Protein 1RSS (pdb70)

Solvent-accessible surface area: 9022 Å² total; per-residue (Å²): 129,143,74,11,163,86,71,48,24,79,28,0,23,12,2,12,57,85,24,37,196,122,63,98,133,83,87,3,26,143,30,0,31,44,0,3,124,27,0,85,163,123,53,62,96,117,8,38,148,9,0,86,80,0,2,76,33,0,43,0,107,32,8,52,65,93,117,162,68,88,52,39,119,115,135,41,85,69,129,8,56,113,156,36,22,59,35,3,0,5,91,13,1,32,94,17,4,90,151,57,124,45,231,137,28,6,24,49,13,0,39,3,1,26,26,0,23,126,38,104,26,46,1,5,105,94,32,74,45,22,44,135,133,12,154,114,184,160,172,262

CATH classification: 1.10.455.10

InterPro domains:
  IPR000235 Small ribosomal subunit protein uS7 [PIRSF002122] (11-156)
  IPR000235 Small ribosomal subunit protein uS7 [PTHR11205] (7-150)
  IPR005717 Small ribosomal subunit protein uS7, bacteria/organella [MF_00480_B] (1-156)
  IPR005717 Small ribosomal subunit protein uS7, bacteria/organella [TIGR01029] (3-156)
  IPR020606 Small ribosomal subunit protein uS7, conserved site [PS00052] (20-46)
  IPR023798 Small ribosomal subunit protein uS7 domain [PF00177] (3-149)
  IPR036823 Small ribosomal subunit protein uS7 domain superfamily [G3DSA:1.10.455.10] (2-156)
  IPR036823 Small ribosomal subunit protein uS7 domain superfamily [SSF47973] (4-149)

B-factor: mean 35.92, std 16.24, range [14.41, 100.06]

Secondary structure (DSSP, 8-state):
-PPPTTT--HHHHHHHHHH--TT-HHHHHHHHHHHHHHHHHHH-S-HHHHHHHHHHHH--SEEEEEEEETTEEEEEEEEPPHHHHHHHHHHHHHHHHTTSS-SSHHHHHHHHHHHHHTT-SHHHHHHHHHHHHH---S--

Foldseek 3Di:
DAQDDPPRHPLLVVLLVLQDDPPPSVVSVVLQVLLQVVLCVVPVDRSVVLQVLLLVLLFAQWFQDWDADPNRIHTHTGGDDPVRSSVLSSNLLQVQLVPDPDDRSSNSSSVSSNQSSVQHGRSSVVSVVRNVVSVDDPDD

Radius of gyration: 16.44 Å; Cα contacts (8 Å, |Δi|>4): 192; chains: 1; bounding box: 31×40×48 Å

Structure (mmCIF, N/CA/C/O backbone):
data_1RSS
#
_entry.id   1RSS
#
_cell.length_a   55.530
_cell.length_b   55.530
_cell.length_c   103.610
_cell.angle_alpha   90.00
_cell.angle_beta   90.00
_cell.angle_gamma   90.00
#
_symmetry.space_group_name_H-M   'P 43 21 2'
#
loop_
_entity.id
_entity.type
_entity.pdbx_description
1 polymer 'RIBOSOMAL PROTEIN S7'
2 water water
#
loop_
_atom_site.group_PDB
_atom_site.id
_atom_site.type_symbol
_atom_site.label_atom_id
_atom_site.label_alt_id
_atom_site.label_comp_id
_atom_site.label_asym_id
_atom_site.label_entity_id
_atom_site.label_seq_id
_atom_site.pdbx_PDB_ins_code
_atom_site.Cartn_x
_atom_site.Cartn_y
_atom_site.Cartn_z
_atom_site.occupancy
_atom_site.B_iso_or_equiv
_atom_site.auth_seq_id
_atom_site.auth_comp_id
_atom_site.auth_asym_id
_atom_site.auth_atom_id
_atom_site.pdbx_PDB_model_num
ATOM 1 N N . LEU A 1 7 ? 52.537 8.317 62.934 1.00 42.98 12 LEU A N 1
ATOM 2 C CA . LEU A 1 7 ? 52.717 9.745 63.351 1.00 41.28 12 LEU A CA 1
ATOM 3 C C . LEU A 1 7 ? 52.572 9.961 64.852 1.00 40.63 12 LEU A C 1
ATOM 4 O O . LEU A 1 7 ? 51.855 9.238 65.538 1.00 39.95 12 LEU A O 1
ATOM 9 N N . GLN A 1 8 ? 53.238 10.992 65.347 1.00 40.75 13 GLN A N 1
ATOM 10 C CA . GLN A 1 8 ? 53.174 11.345 66.755 1.00 41.26 13 GLN A CA 1
ATOM 11 C C . GLN A 1 8 ? 51.954 12.228 66.928 1.00 40.65 13 GLN A C 1
ATOM 12 O O . GLN A 1 8 ? 51.576 12.951 66.013 1.00 40.36 13 GLN A O 1
ATOM 18 N N . PRO A 1 9 ? 51.278 12.130 68.076 1.00 40.91 14 PRO A N 1
ATOM 19 C CA . PRO A 1 9 ? 50.103 12.981 68.282 1.00 42.11 14 PRO A CA 1
ATOM 20 C C . PRO A 1 9 ? 50.599 14.429 68.439 1.00 42.43 14 PRO A C 1
ATOM 21 O O . PRO A 1 9 ? 51.695 14.661 68.961 1.00 43.21 14 PRO A O 1
ATOM 25 N N . ASP A 1 10 ? 49.826 15.394 67.952 1.00 41.04 15 ASP A N 1
ATOM 26 C CA . ASP A 1 10 ? 50.240 16.789 68.037 1.00 40.20 15 ASP A CA 1
ATOM 27 C C . ASP A 1 10 ? 50.368 17.276 69.481 1.00 40.78 15 ASP A C 1
ATOM 28 O O . ASP A 1 10 ? 49.827 16.662 70.402 1.00 39.60 15 ASP A O 1
ATOM 33 N N . LEU A 1 11 ? 51.096 18.378 69.662 1.00 42.44 16 LEU A N 1
ATOM 34 C CA . LEU A 1 11 ? 51.330 18.975 70.979 1.00 44.26 16 LEU A CA 1
ATOM 35 C C . LEU A 1 11 ? 50.075 19.388 71.762 1.00 44.05 16 LEU A C 1
ATOM 36 O O . LEU A 1 11 ? 49.884 18.963 72.904 1.00 44.88 16 LEU A O 1
ATOM 41 N N . VAL A 1 12 ? 49.225 20.203 71.140 1.00 41.95 17 VAL A N 1
ATOM 42 C CA . VAL A 1 12 ? 48.021 20.725 71.787 1.00 39.38 17 VAL A CA 1
ATOM 43 C C . VAL A 1 12 ? 46.852 19.760 71.981 1.00 38.72 17 VAL A C 1
ATOM 44 O O . VAL A 1 12 ? 46.328 19.633 73.087 1.00 39.49 17 VAL A O 1
ATOM 48 N N . TYR A 1 13 ? 46.460 19.068 70.917 1.00 38.62 18 TYR A N 1
ATOM 49 C CA . TYR A 1 13 ? 45.326 18.150 70.974 1.00 37.24 18 TYR A CA 1
ATOM 50 C C . TYR A 1 13 ? 45.696 16.678 71.129 1.00 38.44 18 TYR A C 1
ATOM 51 O O . TYR A 1 13 ? 44.811 15.848 71.342 1.00 39.30 18 TYR A O 1
ATOM 60 N N . GLY A 1 14 ? 46.986 16.352 71.029 1.00 38.59 19 GLY A N 1
ATOM 61 C CA . GLY A 1 14 ? 47.414 14.965 71.147 1.00 37.70 19 GLY A CA 1
ATOM 62 C C . GLY A 1 14 ? 46.657 14.117 70.139 1.00 38.23 19 GLY A C 1
ATOM 63 O O . GLY A 1 14 ? 46.155 13.032 70.454 1.00 38.23 19 GLY A O 1
ATOM 64 N N . ASP A 1 15 ? 46.645 14.594 68.900 1.00 37.29 20 ASP A N 1
ATOM 65 C CA . ASP A 1 15 ? 45.916 13.949 67.822 1.00 36.31 20 ASP A CA 1
ATOM 66 C C . ASP A 1 15 ? 46.820 13.743 66.612 1.00 35.97 20 ASP A C 1
ATOM 67 O O . ASP A 1 15 ? 47.487 14.681 66.170 1.00 36.50 20 ASP A O 1
ATOM 72 N N . VAL A 1 16 ? 46.791 12.533 66.052 1.00 34.70 21 VAL A N 1
ATOM 73 C CA . VAL A 1 16 ? 47.624 12.183 64.897 1.00 34.21 21 VAL A CA 1
ATOM 74 C C . VAL A 1 16 ? 47.117 12.689 63.557 1.00 32.43 21 VAL A C 1
ATOM 75 O O . VAL A 1 16 ? 47.895 12.804 62.614 1.00 33.59 21 VAL A O 1
ATOM 79 N N . LEU A 1 17 ? 45.810 12.923 63.450 1.00 30.67 22 LEU A N 1
ATOM 80 C CA . LEU A 1 17 ? 45.237 13.452 62.215 1.00 29.35 22 LEU A CA 1
ATOM 81 C C . LEU A 1 17 ? 45.666 14.919 62.098 1.00 27.10 22 LEU A C 1
ATOM 82 O O . LEU A 1 17 ? 45.879 15.428 61.000 1.00 26.20 22 LEU A O 1
ATOM 87 N N . VAL A 1 18 ? 45.801 15.583 63.245 1.00 26.88 23 VAL A N 1
ATOM 88 C CA . VAL A 1 18 ? 46.239 16.977 63.286 1.00 26.17 23 VAL A CA 1
ATOM 89 C C . VAL A 1 18 ? 47.686 17.040 62.780 1.00 26.16 23 VAL A C 1
ATOM 90 O O . VAL A 1 18 ? 48.031 17.879 61.949 1.00 25.08 23 VAL A O 1
ATOM 94 N N . THR A 1 19 ? 48.516 16.118 63.262 1.00 26.20 24 THR A N 1
ATOM 95 C CA . THR A 1 19 ? 49.912 16.044 62.847 1.00 26.75 24 THR A CA 1
ATOM 96 C C . THR A 1 19 ? 50.048 15.831 61.334 1.00 27.42 24 THR A C 1
ATOM 97 O O . THR A 1 19 ? 50.888 16.454 60.687 1.00 29.36 24 THR A O 1
ATOM 101 N N . ALA A 1 20 ? 49.218 14.959 60.768 1.00 27.90 25 ALA A N 1
ATOM 102 C CA . ALA A 1 20 ? 49.268 14.696 59.331 1.00 27.50 25 ALA A CA 1
ATOM 103 C C . ALA A 1 20 ? 48.879 15.944 58.537 1.00 28.23 25 ALA A C 1
ATOM 104 O O . ALA A 1 20 ? 49.420 16.185 57.454 1.00 26.39 25 ALA A O 1
ATOM 106 N N . PHE A 1 21 ? 47.974 16.751 59.095 1.00 27.62 26 PHE A N 1
ATOM 107 C CA . PHE A 1 21 ? 47.529 17.965 58.419 1.00 28.23 26 PHE A CA 1
ATOM 108 C C . PHE A 1 21 ? 48.635 18.996 58.493 1.00 27.55 26 PHE A C 1
ATOM 109 O O . PHE A 1 21 ? 48.947 19.648 57.502 1.00 25.63 26 PHE A O 1
ATOM 117 N N . ILE A 1 22 ? 49.239 19.121 59.669 1.00 27.86 27 ILE A N 1
ATOM 118 C CA . ILE A 1 22 ? 50.337 20.060 59.860 1.00 28.38 27 ILE A CA 1
ATOM 119 C C . ILE A 1 22 ? 51.477 19.706 58.898 1.00 28.48 27 ILE A C 1
ATOM 120 O O . ILE A 1 22 ? 52.179 20.592 58.415 1.00 30.20 27 ILE A O 1
ATOM 125 N N . ASN A 1 23 ? 51.625 18.420 58.585 1.00 29.86 28 ASN A N 1
ATOM 126 C CA . ASN A 1 23 ? 52.665 17.972 57.661 1.00 33.06 28 ASN A CA 1
ATOM 127 C C . ASN A 1 23 ? 52.327 18.375 56.230 1.00 34.90 28 ASN A C 1
ATOM 128 O O . ASN A 1 23 ? 53.221 18.516 55.391 1.00 35.00 28 ASN A O 1
ATOM 133 N N . LYS A 1 24 ? 51.028 18.507 55.952 1.00 37.59 29 LYS A N 1
ATOM 134 C CA . LYS A 1 24 ? 50.536 18.906 54.630 1.00 39.96 29 LYS A CA 1
ATOM 135 C C . LYS A 1 24 ? 50.730 20.399 54.437 1.00 40.87 29 LYS A C 1
ATOM 136 O O . LYS A 1 24 ? 51.116 20.848 53.364 1.00 42.61 29 LYS A O 1
ATOM 142 N N . ILE A 1 25 ? 50.443 21.157 55.490 1.00 42.54 30 ILE A N 1
ATOM 143 C CA . ILE A 1 25 ? 50.582 22.607 55.490 1.00 43.89 30 ILE A CA 1
ATOM 144 C C . ILE A 1 25 ? 52.066 22.975 55.421 1.00 47.42 30 ILE A C 1
ATOM 145 O O . ILE A 1 25 ? 52.434 23.992 54.830 1.00 49.11 30 ILE A O 1
ATOM 150 N N . MET A 1 26 ? 52.907 22.125 56.007 1.00 50.08 31 MET A N 1
ATOM 151 C CA . MET A 1 26 ? 54.352 22.341 56.059 1.00 53.73 31 MET A CA 1
ATOM 152 C C . MET A 1 26 ? 55.068 22.424 54.711 1.00 56.46 31 MET A C 1
ATOM 153 O O . MET A 1 26 ? 54.705 21.754 53.741 1.00 55.69 31 MET A O 1
ATOM 158 N N . ARG A 1 27 ? 56.109 23.250 54.688 1.00 60.57 32 ARG A N 1
ATOM 159 C CA . ARG A 1 27 ? 56.924 23.481 53.506 1.00 65.36 32 ARG A CA 1
ATOM 160 C C . ARG A 1 27 ? 58.299 23.930 54.003 1.00 66.73 32 ARG A C 1
ATOM 161 O O . ARG A 1 27 ? 58.403 24.669 54.987 1.00 67.03 32 ARG A O 1
ATOM 169 N N . ASP A 1 28 ? 59.348 23.455 53.334 1.00 69.00 33 ASP A N 1
ATOM 170 C CA . ASP A 1 28 ? 60.733 23.778 53.694 1.00 70.60 33 ASP A CA 1
ATOM 171 C C . ASP A 1 28 ? 61.101 23.068 54.999 1.00 69.59 33 ASP A C 1
ATOM 172 O O . ASP A 1 28 ? 62.126 23.368 55.617 1.00 69.48 33 ASP A O 1
ATOM 177 N N . GLY A 1 29 ? 60.271 22.101 55.387 1.00 68.85 34 GLY A N 1
ATOM 178 C CA . GLY A 1 29 ? 60.505 21.357 56.611 1.00 68.23 34 GLY A CA 1
ATOM 179 C C . GLY A 1 29 ? 60.409 22.248 57.836 1.00 67.20 34 GLY A C 1
ATOM 180 O O . GLY A 1 29 ? 61.119 22.049 58.825 1.00 68.61 34 GLY A O 1
ATOM 181 N N . LYS A 1 30 ? 59.533 23.243 57.770 1.00 64.80 35 LYS A N 1
ATOM 182 C CA . LYS A 1 30 ? 59.356 24.162 58.879 1.00 63.06 35 LYS A CA 1
ATOM 183 C C . LYS A 1 30 ? 58.107 23.837 59.703 1.00 61.36 35 LYS A C 1
ATOM 184 O O . LYS A 1 30 ? 57.138 24.600 59.705 1.00 59.65 35 LYS A O 1
ATOM 190 N N . LYS A 1 31 ? 58.145 22.704 60.406 1.00 59.68 36 LYS A N 1
ATOM 191 C CA . LYS A 1 31 ? 57.030 22.271 61.250 1.00 59.02 36 LYS A CA 1
ATOM 192 C C . LYS A 1 31 ? 56.659 23.378 62.223 1.00 57.83 36 LYS A C 1
ATOM 193 O O . LYS A 1 31 ? 55.515 23.481 62.662 1.00 58.38 36 LYS A O 1
ATOM 199 N N . ASN A 1 32 ? 57.657 24.183 62.575 1.00 55.79 37 ASN A N 1
ATOM 200 C CA . ASN A 1 32 ? 57.488 25.306 63.487 1.00 52.80 37 ASN A CA 1
ATOM 201 C C . ASN A 1 32 ? 56.376 26.246 63.018 1.00 50.16 37 ASN A C 1
ATOM 202 O O . ASN A 1 32 ? 55.379 26.443 63.723 1.00 48.80 37 ASN A O 1
ATOM 207 N N . LEU A 1 33 ? 56.528 26.759 61.799 1.00 46.42 38 LEU A N 1
ATOM 208 C CA . LEU A 1 33 ? 55.567 27.675 61.208 1.00 43.08 38 LEU A CA 1
ATOM 209 C C . LEU A 1 33 ? 54.236 26.981 60.936 1.00 41.33 38 LEU A C 1
ATOM 210 O O . LEU A 1 33 ? 53.174 27.526 61.236 1.00 39.71 38 LEU A O 1
ATOM 215 N N . ALA A 1 34 ? 54.308 25.757 60.416 1.00 40.11 39 ALA A N 1
ATOM 216 C CA . ALA A 1 34 ? 53.126 24.966 60.079 1.00 39.09 39 ALA A CA 1
ATOM 217 C C . ALA A 1 34 ? 52.179 24.782 61.260 1.00 39.33 39 ALA A C 1
ATOM 218 O O . ALA A 1 34 ? 50.970 25.019 61.137 1.00 39.77 39 ALA A O 1
ATOM 220 N N . ALA A 1 35 ? 52.738 24.391 62.407 1.00 39.28 40 ALA A N 1
ATOM 221 C CA . ALA A 1 35 ? 51.964 24.169 63.630 1.00 37.29 40 ALA A CA 1
ATOM 222 C C . ALA A 1 35 ? 51.287 25.443 64.085 1.00 37.60 40 ALA A C 1
ATOM 223 O O . ALA A 1 35 ? 50.117 25.424 64.460 1.00 36.67 40 ALA A O 1
ATOM 225 N N . ARG A 1 36 ? 52.031 26.549 64.055 1.00 38.55 41 ARG A N 1
ATOM 226 C CA . ARG A 1 36 ? 51.497 27.856 64.446 1.00 38.97 41 ARG A CA 1
ATOM 227 C C . ARG A 1 36 ? 50.335 28.234 63.539 1.00 37.46 41 ARG A C 1
ATOM 228 O O . ARG A 1 36 ? 49.328 28.769 64.004 1.00 36.32 41 ARG A O 1
ATOM 236 N N . ILE A 1 37 ? 50.497 27.954 62.244 1.00 35.88 42 ILE A N 1
ATOM 237 C CA . ILE A 1 37 ? 49.478 28.236 61.236 1.00 34.89 42 ILE A CA 1
ATOM 238 C C . ILE A 1 37 ? 48.195 27.475 61.572 1.00 32.94 42 ILE A C 1
ATOM 239 O O . ILE A 1 37 ? 47.112 28.067 61.650 1.00 31.32 42 ILE A O 1
ATOM 244 N N . PHE A 1 38 ? 48.334 26.175 61.826 1.00 30.83 43 PHE A N 1
ATOM 245 C CA . PHE A 1 38 ? 47.183 25.351 62.171 1.00 29.71 43 PHE A CA 1
ATOM 246 C C . PHE A 1 38 ? 46.476 25.770 63.463 1.00 29.54 43 PHE A C 1
ATOM 247 O O . PHE A 1 38 ? 45.256 25.875 63.478 1.00 30.92 43 PHE A O 1
ATOM 255 N N . TYR A 1 39 ? 47.224 25.985 64.546 1.00 29.03 44 TYR A N 1
ATOM 256 C CA . TYR A 1 39 ? 46.611 26.385 65.811 1.00 28.38 44 TYR A CA 1
ATOM 257 C C . TYR A 1 39 ? 45.983 27.779 65.739 1.00 28.36 44 TYR A C 1
ATOM 258 O O . TYR A 1 39 ? 45.032 28.062 66.456 1.00 28.38 44 TYR A O 1
ATOM 267 N N . ASP A 1 40 ? 46.526 28.651 64.889 1.00 29.26 45 ASP A N 1
ATOM 268 C CA . ASP A 1 40 ? 45.956 29.991 64.696 1.00 30.26 45 ASP A CA 1
ATOM 269 C C . ASP A 1 40 ? 44.620 29.838 63.970 1.00 29.13 45 ASP A C 1
ATOM 270 O O . ASP A 1 40 ? 43.659 30.559 64.256 1.00 27.77 45 ASP A O 1
ATOM 275 N N . ALA A 1 41 ? 44.596 28.933 62.985 1.00 27.93 46 ALA A N 1
ATOM 276 C CA . ALA A 1 41 ? 43.393 28.647 62.215 1.00 26.55 46 ALA A CA 1
ATOM 277 C C . ALA A 1 41 ? 42.333 28.185 63.205 1.00 27.72 46 ALA A C 1
ATOM 278 O O . ALA A 1 41 ? 41.191 28.647 63.163 1.00 27.91 46 ALA A O 1
ATOM 280 N N . CYS A 1 42 ? 42.739 27.318 64.134 1.00 27.17 47 CYS A N 1
ATOM 281 C CA . CYS A 1 42 ? 41.836 26.800 65.158 1.00 27.02 47 CYS A CA 1
ATOM 282 C C . CYS A 1 42 ? 41.284 27.935 66.006 1.00 28.66 47 CYS A C 1
ATOM 283 O O . CYS A 1 42 ? 40.091 27.954 66.327 1.00 29.01 47 CYS A O 1
ATOM 286 N N . LYS A 1 43 ? 42.152 28.887 66.350 1.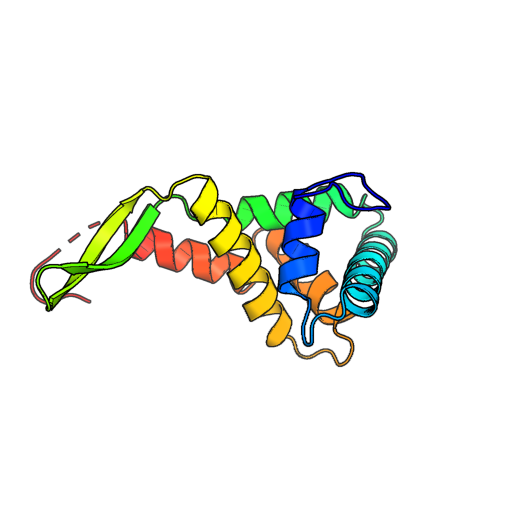00 29.32 48 LYS A N 1
ATOM 287 C CA . LYS A 1 43 ? 41.753 30.039 67.152 1.00 29.66 48 LYS A CA 1
ATOM 288 C C . LYS A 1 43 ? 40.712 30.827 66.386 1.00 28.43 48 LYS A C 1
ATOM 289 O O . LYS A 1 43 ? 39.718 31.270 66.958 1.00 29.34 48 LYS A O 1
ATOM 295 N N . ILE A 1 44 ? 40.943 30.977 65.084 1.00 26.48 49 ILE A N 1
ATOM 296 C CA . ILE A 1 44 ? 40.036 31.721 64.224 1.00 26.09 49 ILE A CA 1
ATOM 297 C C . ILE A 1 44 ? 38.683 31.035 64.140 1.00 25.16 49 ILE A C 1
ATOM 298 O O . ILE A 1 44 ? 37.649 31.695 64.152 1.00 25.52 49 ILE A O 1
ATOM 303 N N . ILE A 1 45 ? 38.701 29.709 64.107 1.00 24.03 50 ILE A N 1
ATOM 304 C CA . ILE A 1 45 ? 37.477 28.931 64.049 1.00 24.68 50 ILE A CA 1
ATOM 305 C C . ILE A 1 45 ? 36.661 29.171 65.312 1.00 26.64 50 ILE A C 1
ATOM 306 O O . ILE A 1 45 ? 35.490 29.542 65.244 1.00 27.34 50 ILE A O 1
ATOM 311 N N . GLN A 1 46 ? 37.306 29.001 66.464 1.00 29.12 51 GLN A N 1
ATOM 312 C CA . GLN A 1 46 ? 36.659 29.190 67.764 1.00 31.48 51 GLN A CA 1
ATOM 313 C C . GLN A 1 46 ? 36.105 30.600 67.941 1.00 31.37 51 GLN A C 1
ATOM 314 O O . GLN A 1 46 ? 34.951 30.770 68.308 1.00 31.74 51 GLN A O 1
ATOM 320 N N . GLU A 1 47 ? 36.935 31.604 67.677 1.00 33.12 52 GLU A N 1
ATOM 321 C CA . GLU A 1 47 ? 36.532 33.008 67.780 1.00 34.51 52 GLU A CA 1
ATOM 322 C C . GLU A 1 47 ? 35.358 33.369 66.856 1.00 34.69 52 GLU A C 1
ATOM 323 O O . GLU A 1 47 ? 34.500 34.174 67.211 1.00 35.51 52 GLU A O 1
ATOM 329 N N . LYS A 1 48 ? 35.306 32.737 65.689 1.00 33.52 53 LYS A N 1
ATOM 330 C CA . LYS A 1 48 ? 34.273 33.018 64.707 1.00 32.69 53 LYS A CA 1
ATOM 331 C C . LYS A 1 48 ? 32.995 32.189 64.841 1.00 32.64 53 LYS A C 1
ATOM 332 O O . LYS A 1 48 ? 31.907 32.675 64.510 1.00 32.01 53 LYS A O 1
ATOM 338 N N . THR A 1 49 ? 33.127 30.960 65.351 1.00 31.36 54 THR A N 1
ATOM 339 C CA . THR A 1 49 ? 31.990 30.043 65.511 1.00 30.69 54 THR A CA 1
ATOM 340 C C . THR A 1 49 ? 31.605 29.774 66.963 1.00 30.65 54 THR A C 1
ATOM 341 O O . THR A 1 49 ? 30.442 29.512 67.272 1.00 30.08 54 THR A O 1
ATOM 345 N N . GLY A 1 50 ? 32.595 29.804 67.844 1.00 30.79 55 GLY A N 1
ATOM 346 C CA . GLY A 1 50 ? 32.346 29.527 69.244 1.00 32.03 55 GLY A CA 1
ATOM 347 C C . GLY A 1 50 ? 32.372 28.024 69.463 1.00 33.59 55 GLY A C 1
ATOM 348 O O . GLY A 1 50 ? 32.179 27.542 70.585 1.00 34.82 55 GLY A O 1
ATOM 349 N N . GLN A 1 51 ? 32.601 27.283 68.379 1.00 33.12 56 GLN A N 1
ATOM 350 C CA . GLN A 1 51 ? 32.661 25.827 68.421 1.00 33.68 56 GLN A CA 1
ATOM 351 C C . GLN A 1 51 ? 34.085 25.387 68.749 1.00 33.05 56 GLN A C 1
ATOM 352 O O . GLN A 1 51 ? 35.025 26.181 68.654 1.00 32.16 56 GLN A O 1
ATOM 358 N N . GLU A 1 52 ? 34.235 24.129 69.158 1.00 33.48 57 GLU A N 1
ATOM 359 C CA . GLU A 1 52 ? 35.548 23.578 69.466 1.00 33.76 57 GLU A CA 1
ATOM 360 C C . GLU A 1 52 ? 36.178 23.308 68.112 1.00 32.66 57 GLU A C 1
ATOM 361 O O . GLU A 1 52 ? 35.659 22.507 67.331 1.00 31.97 57 GLU A O 1
ATOM 367 N N . PRO A 1 53 ? 37.299 23.986 67.809 1.00 32.28 58 PRO A N 1
ATOM 368 C CA . PRO A 1 53 ? 38.016 23.841 66.540 1.00 30.73 58 PRO A CA 1
ATOM 369 C C . PRO A 1 53 ? 38.468 22.427 66.170 1.00 30.53 58 PRO A C 1
ATOM 370 O O . PRO A 1 53 ? 38.546 22.099 64.986 1.00 29.92 58 PRO A O 1
ATOM 374 N N . LEU A 1 54 ? 38.758 21.592 67.168 1.00 29.18 59 LEU A N 1
ATOM 375 C CA . LEU A 1 54 ? 39.175 20.219 66.899 1.00 28.96 59 LEU A CA 1
ATOM 376 C C . LEU A 1 54 ? 38.013 19.438 66.282 1.00 28.64 59 LEU A C 1
ATOM 377 O O . LEU A 1 54 ? 38.208 18.643 65.360 1.00 29.12 59 LEU A O 1
ATOM 382 N N . LYS A 1 55 ? 36.805 19.685 66.777 1.00 27.93 60 LYS A N 1
ATOM 383 C CA . LYS A 1 55 ? 35.622 19.005 66.261 1.00 28.70 60 LYS A CA 1
ATOM 384 C C . LYS A 1 55 ? 35.340 19.454 64.827 1.00 25.78 60 LYS A C 1
ATOM 385 O O . LYS A 1 55 ? 34.978 18.640 63.974 1.00 24.77 60 LYS A O 1
ATOM 391 N N . VAL A 1 56 ? 35.552 20.745 64.564 1.00 22.96 61 VAL A N 1
ATOM 392 C CA . VAL A 1 56 ? 35.327 21.324 63.241 1.00 22.21 61 VAL A CA 1
ATOM 393 C C . VAL A 1 56 ? 36.322 20.767 62.225 1.00 22.66 61 VAL A C 1
ATOM 394 O O . VAL A 1 56 ? 35.945 20.405 61.098 1.00 20.66 61 VAL A O 1
ATOM 398 N N . PHE A 1 57 ? 37.584 20.686 62.644 1.00 22.62 62 PHE A N 1
ATOM 399 C CA . PHE A 1 57 ? 38.653 20.152 61.807 1.00 22.35 62 PHE A CA 1
ATOM 400 C C . PHE A 1 57 ? 38.336 18.711 61.406 1.00 23.19 62 PHE A C 1
ATOM 401 O O . PHE A 1 57 ? 38.424 18.354 60.232 1.00 23.97 62 PHE A O 1
ATOM 409 N N . LYS A 1 58 ? 37.981 17.888 62.393 1.00 21.85 63 LYS A N 1
ATOM 410 C CA . LYS A 1 58 ? 37.652 16.484 62.157 1.00 23.13 63 LYS A CA 1
ATOM 411 C C . LYS A 1 58 ? 36.443 16.286 61.241 1.00 23.35 63 LYS A C 1
ATOM 412 O O . LYS A 1 58 ? 36.448 15.401 60.374 1.00 23.97 63 LYS A O 1
ATOM 418 N N . GLN A 1 59 ? 35.405 17.098 61.433 1.00 21.73 64 GLN A N 1
ATOM 419 C CA . GLN A 1 59 ? 34.220 16.996 60.594 1.00 21.03 64 GLN A CA 1
ATOM 420 C C . GLN A 1 59 ? 34.565 17.410 59.153 1.00 20.82 64 GLN A C 1
ATOM 421 O O . GLN A 1 59 ? 34.066 16.815 58.191 1.00 19.72 64 GLN A O 1
ATOM 427 N N . ALA A 1 60 ? 35.440 18.409 59.017 1.00 18.22 65 ALA A N 1
ATOM 428 C CA . ALA A 1 60 ? 35.870 18.887 57.705 1.00 18.01 65 ALA A CA 1
ATOM 429 C C . ALA A 1 60 ? 36.562 17.757 56.948 1.00 19.06 65 ALA A C 1
ATOM 430 O O . ALA A 1 60 ? 36.258 17.498 55.791 1.00 18.98 65 ALA A O 1
ATOM 432 N N . VAL A 1 61 ? 37.472 17.066 57.629 1.00 19.31 66 VAL A N 1
ATOM 433 C CA . VAL A 1 61 ? 38.213 15.950 57.047 1.00 19.84 66 VAL A CA 1
ATOM 434 C C . VAL A 1 61 ? 37.279 14.805 56.660 1.00 19.90 66 VAL A C 1
ATOM 435 O O . VAL A 1 61 ? 37.370 14.265 55.564 1.00 20.91 66 VAL A O 1
ATOM 439 N N . GLU A 1 62 ? 36.364 14.452 57.554 1.00 21.04 67 GLU A N 1
ATOM 440 C CA . GLU A 1 62 ? 35.406 13.383 57.291 1.00 22.80 67 GLU A CA 1
ATOM 441 C C . GLU A 1 62 ? 34.539 13.661 56.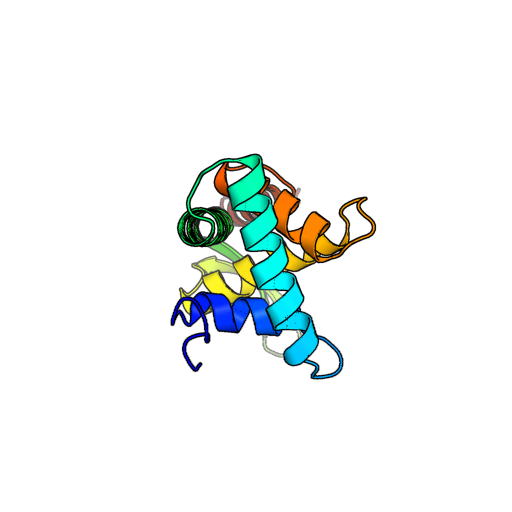057 1.00 21.97 67 GLU A C 1
ATOM 442 O O . GLU A 1 62 ? 34.295 12.762 55.263 1.00 21.66 67 GLU A O 1
ATOM 448 N N . ASN A 1 63 ? 34.114 14.910 55.886 1.00 19.82 68 ASN A N 1
ATOM 449 C CA . ASN A 1 63 ? 33.271 15.298 54.754 1.00 19.69 68 ASN A CA 1
ATOM 450 C C . ASN A 1 63 ? 33.997 15.369 53.415 1.00 18.06 68 ASN A C 1
ATOM 451 O O . ASN A 1 63 ? 33.358 15.477 52.374 1.00 17.78 68 ASN A O 1
ATOM 456 N N . VAL A 1 64 ? 35.323 15.359 53.442 1.00 16.97 69 VAL A N 1
ATOM 457 C CA . VAL A 1 64 ? 36.111 15.425 52.212 1.00 18.44 69 VAL A CA 1
ATOM 458 C C . VAL A 1 64 ? 36.650 14.055 51.805 1.00 18.71 69 VAL A C 1
ATOM 459 O O . VAL A 1 64 ? 37.173 13.888 50.709 1.00 21.62 69 VAL A O 1
ATOM 463 N N . LYS A 1 65 ? 36.491 13.072 52.685 1.00 19.18 70 LYS A N 1
ATOM 464 C CA . LYS A 1 65 ? 36.957 11.711 52.427 1.00 21.06 70 LYS A CA 1
ATOM 465 C C . LYS A 1 65 ? 36.212 10.988 51.301 1.00 21.48 70 LYS A C 1
ATOM 466 O O . LYS A 1 65 ? 35.017 10.737 51.392 1.00 21.39 70 LYS A O 1
ATOM 472 N N . PRO A 1 66 ? 36.923 10.648 50.217 1.00 23.25 71 PRO A N 1
ATOM 473 C CA . PRO A 1 66 ? 36.289 9.947 49.100 1.00 24.12 71 PRO A CA 1
ATOM 474 C C . PRO A 1 66 ? 36.184 8.450 49.404 1.00 24.97 71 PRO A C 1
ATOM 475 O O . PRO A 1 66 ? 37.129 7.843 49.919 1.00 25.45 71 PRO A O 1
ATOM 479 N N . ARG A 1 67 ? 35.033 7.863 49.091 1.00 25.81 72 ARG A N 1
ATOM 480 C CA . ARG A 1 67 ? 34.813 6.440 49.329 1.00 28.64 72 ARG A CA 1
ATOM 481 C C . ARG A 1 67 ? 35.093 5.592 48.088 1.00 28.55 72 ARG A C 1
ATOM 482 O O . ARG A 1 67 ? 35.508 4.433 48.190 1.00 28.63 72 ARG A O 1
ATOM 490 N N . MET A 1 68 ? 34.868 6.189 46.923 1.00 27.49 73 MET A N 1
ATOM 491 C CA . MET A 1 68 ? 35.089 5.540 45.636 1.00 26.90 73 MET A CA 1
ATOM 492 C C . MET A 1 68 ? 35.843 6.550 44.786 1.00 25.45 73 MET A C 1
ATOM 493 O O . MET A 1 68 ? 35.711 7.757 44.999 1.00 25.04 73 MET A O 1
ATOM 498 N N . GLU A 1 69 ? 36.588 6.051 43.801 1.00 25.47 74 GLU A N 1
ATOM 499 C CA . GLU A 1 69 ? 37.351 6.889 42.871 1.00 25.00 74 GLU A CA 1
ATOM 500 C C . GLU A 1 69 ? 37.719 6.116 41.603 1.00 24.38 74 GLU A C 1
ATOM 501 O O . GLU A 1 69 ? 37.694 4.885 41.570 1.00 23.46 74 GLU A O 1
ATOM 507 N N . VAL A 1 70 ? 38.034 6.859 40.550 1.00 25.36 75 VAL A N 1
ATOM 508 C CA . VAL A 1 70 ? 38.481 6.263 39.295 1.00 25.91 75 VAL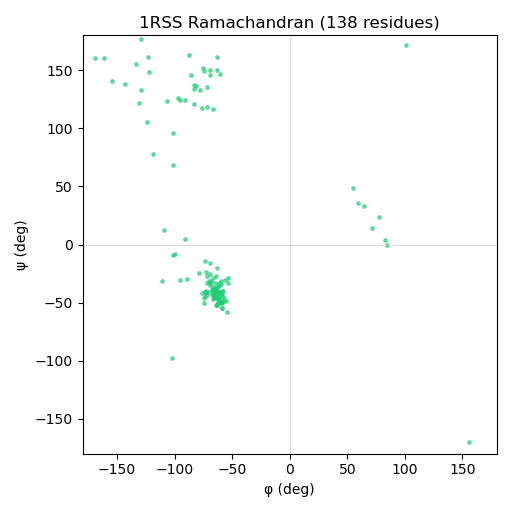 A CA 1
ATOM 509 C C . VAL A 1 70 ? 39.980 6.503 39.409 1.00 25.23 75 VAL A C 1
ATOM 510 O O . VAL A 1 70 ? 40.472 7.601 39.169 1.00 23.79 75 VAL A O 1
ATOM 514 N N . ARG A 1 71 ? 40.677 5.482 39.878 1.00 26.15 76 ARG A N 1
ATOM 515 C CA . ARG A 1 71 ? 42.107 5.548 40.099 1.00 27.89 76 ARG A CA 1
ATOM 516 C C . ARG A 1 71 ? 42.993 5.413 38.859 1.00 28.20 76 ARG A C 1
ATOM 517 O O . ARG A 1 71 ? 42.807 4.518 38.039 1.00 26.97 76 ARG A O 1
ATOM 525 N N . SER A 1 72 ? 43.969 6.309 38.750 1.00 29.88 77 SER A N 1
ATOM 526 C CA . SER A 1 72 ? 44.925 6.293 37.648 1.00 32.17 77 SER A CA 1
ATOM 527 C C . SER A 1 72 ? 46.015 5.299 38.008 1.00 32.36 77 SER A C 1
ATOM 528 O O . SER A 1 72 ? 46.674 5.444 39.047 1.00 32.70 77 SER A O 1
ATOM 531 N N . ARG A 1 73 ? 46.197 4.287 37.165 1.00 31.26 78 ARG A N 1
ATOM 532 C CA . ARG A 1 73 ? 47.229 3.286 37.411 1.00 31.01 78 ARG A CA 1
ATOM 533 C C . ARG A 1 73 ? 47.900 2.803 36.139 1.00 28.38 78 ARG A C 1
ATOM 534 O O . ARG A 1 73 ? 47.244 2.581 35.120 1.00 27.68 78 ARG A O 1
ATOM 542 N N . ARG A 1 74 ? 49.217 2.650 36.211 1.00 24.38 79 ARG A N 1
ATOM 543 C CA . ARG A 1 74 ? 49.976 2.173 35.077 1.00 22.14 79 ARG A CA 1
ATOM 544 C C . ARG A 1 74 ? 50.159 0.665 35.205 1.00 22.30 79 ARG A C 1
ATOM 545 O O . ARG A 1 74 ? 50.618 0.172 36.237 1.00 23.28 79 ARG A O 1
ATOM 553 N N . VAL A 1 75 ? 49.738 -0.072 34.184 1.00 20.60 80 VAL A N 1
ATOM 554 C CA . VAL A 1 75 ? 49.866 -1.518 34.192 1.00 20.64 80 VAL A CA 1
ATOM 555 C C . VAL A 1 75 ? 50.498 -1.995 32.887 1.00 20.41 80 VAL A C 1
ATOM 556 O O . VAL A 1 75 ? 49.995 -1.690 31.803 1.00 19.89 80 VAL A O 1
ATOM 560 N N . GLY A 1 76 ? 51.627 -2.696 33.003 1.00 19.11 81 GLY A N 1
ATOM 561 C CA . GLY A 1 76 ? 52.318 -3.214 31.836 1.00 19.37 81 GLY A CA 1
ATOM 562 C C . GLY A 1 76 ? 52.743 -2.138 30.857 1.00 21.78 81 GLY A C 1
ATOM 563 O O . GLY A 1 76 ? 52.671 -2.326 29.648 1.00 22.64 81 GLY A O 1
ATOM 564 N N . GLY A 1 77 ? 53.135 -0.985 31.389 1.00 21.62 82 GLY A N 1
ATOM 565 C CA . GLY A 1 77 ? 53.574 0.116 30.554 1.00 21.17 82 GLY A CA 1
ATOM 566 C C . GLY A 1 77 ? 52.474 0.984 29.970 1.00 22.97 82 GLY A C 1
ATOM 567 O O . GLY A 1 77 ? 52.762 1.866 29.156 1.00 23.17 82 GLY A O 1
ATOM 568 N N . ALA A 1 78 ? 51.218 0.727 30.332 1.00 21.94 83 ALA A N 1
ATOM 569 C CA . ALA A 1 78 ? 50.114 1.539 29.812 1.00 22.69 83 ALA A CA 1
ATOM 570 C C . ALA A 1 78 ? 49.319 2.169 30.938 1.00 23.44 83 ALA A C 1
ATOM 571 O O . ALA A 1 78 ? 49.183 1.594 32.017 1.00 24.29 83 ALA A O 1
ATOM 573 N N . ASN A 1 79 ? 48.781 3.350 30.674 1.00 23.40 84 ASN A N 1
ATOM 574 C CA . ASN A 1 79 ? 48.012 4.069 31.672 1.00 23.54 84 ASN A CA 1
ATOM 575 C C . ASN A 1 79 ? 46.527 3.744 31.612 1.00 24.62 84 ASN A C 1
ATOM 576 O O . ASN A 1 79 ? 45.887 3.870 30.569 1.00 24.63 84 ASN A O 1
ATOM 581 N N . TYR A 1 80 ? 46.000 3.307 32.756 1.00 25.15 85 TYR A N 1
ATOM 582 C CA . TYR A 1 80 ? 44.597 2.943 32.902 1.00 24.51 85 TYR A CA 1
ATOM 583 C C . TYR A 1 80 ? 43.890 3.725 34.011 1.00 25.22 85 TYR A C 1
ATOM 584 O O . TYR A 1 80 ? 44.533 4.311 34.889 1.00 23.41 85 TYR A O 1
ATOM 593 N N . GLN A 1 81 ? 42.558 3.722 33.941 1.00 26.38 86 GLN A N 1
ATOM 594 C CA . GLN A 1 81 ? 41.685 4.387 34.909 1.00 28.91 86 GLN A CA 1
ATOM 595 C C . GLN A 1 81 ? 40.732 3.323 35.447 1.00 27.87 86 GLN A C 1
ATOM 596 O O . GLN A 1 81 ? 39.820 2.861 34.768 1.00 26.63 86 GLN A O 1
ATOM 602 N N . VAL A 1 82 ? 40.994 2.917 36.677 1.00 29.64 87 VAL A N 1
ATOM 603 C CA . VAL A 1 82 ? 40.239 1.865 37.325 1.00 31.71 87 VAL A CA 1
ATOM 604 C C . VAL A 1 82 ? 39.286 2.328 38.421 1.00 31.96 87 VAL A C 1
ATOM 605 O O . VAL A 1 82 ? 39.690 3.029 39.349 1.00 32.85 87 VAL A O 1
ATOM 609 N N . PRO A 1 83 ? 37.989 1.992 38.290 1.00 32.51 88 PRO A N 1
ATOM 610 C CA . PRO A 1 83 ? 37.003 2.370 39.307 1.00 33.15 88 PRO A CA 1
ATOM 611 C C . PRO A 1 83 ? 37.309 1.467 40.511 1.00 33.44 88 PRO A C 1
ATOM 612 O O . PRO A 1 83 ? 37.561 0.276 40.346 1.00 34.51 88 PRO A O 1
ATOM 616 N N . MET A 1 84 ? 37.328 2.024 41.713 1.00 33.77 89 MET A N 1
ATOM 617 C CA . MET A 1 84 ? 37.631 1.209 42.881 1.00 34.27 89 MET A CA 1
ATOM 618 C C . MET A 1 84 ? 37.362 1.939 44.187 1.00 34.47 89 MET A C 1
ATOM 619 O O . MET A 1 84 ? 37.256 3.164 44.222 1.00 34.90 89 MET A O 1
ATOM 624 N N . GLU A 1 85 ? 37.230 1.172 45.260 1.00 34.47 90 GLU A N 1
ATOM 625 C CA . GLU A 1 85 ? 37.003 1.743 46.580 1.00 34.51 90 GLU A CA 1
ATOM 626 C C . GLU A 1 85 ? 38.319 2.316 47.087 1.00 31.14 90 GLU A C 1
ATOM 627 O O . GLU A 1 85 ? 39.398 1.853 46.720 1.00 30.46 90 GLU A O 1
ATOM 633 N N . VAL A 1 86 ? 38.219 3.335 47.925 1.00 28.03 91 VAL A N 1
ATOM 634 C CA . VAL A 1 86 ? 39.396 3.992 48.467 1.00 26.74 91 VAL A CA 1
ATOM 635 C C . VAL A 1 86 ? 39.716 3.445 49.847 1.00 25.35 91 VAL A C 1
ATOM 636 O O . VAL A 1 86 ? 38.854 3.410 50.705 1.00 24.90 91 VAL A O 1
ATOM 640 N N . SER A 1 87 ? 40.945 2.987 50.044 1.00 26.51 92 SER A N 1
ATOM 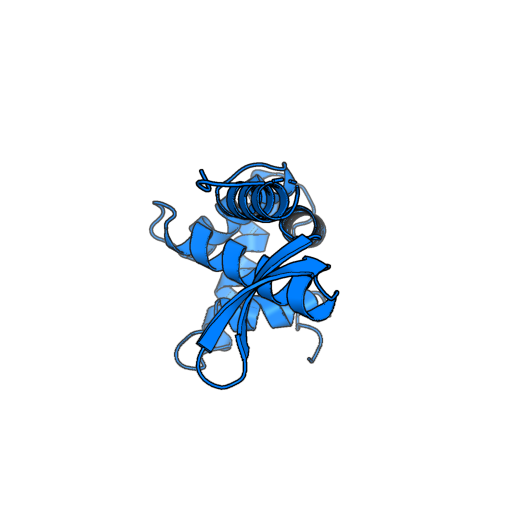641 C CA . SER A 1 87 ? 41.376 2.465 51.339 1.00 28.01 92 SER A CA 1
ATOM 642 C C . SER A 1 87 ? 41.316 3.577 52.378 1.00 29.58 92 SER A C 1
ATOM 643 O O . SER A 1 87 ? 41.477 4.752 52.052 1.00 30.18 92 SER A O 1
ATOM 646 N N . PRO A 1 88 ? 41.067 3.224 53.646 1.00 30.36 93 PRO A N 1
ATOM 647 C CA . PRO A 1 88 ? 41.010 4.261 54.680 1.00 30.45 93 PRO A CA 1
ATOM 648 C C . PRO A 1 88 ? 42.266 5.153 54.701 1.00 31.34 93 PRO A C 1
ATOM 649 O O . PRO A 1 88 ? 42.163 6.361 54.935 1.00 29.69 93 PRO A O 1
ATOM 653 N N . ARG A 1 89 ? 43.425 4.570 54.372 1.00 31.25 94 ARG A N 1
ATOM 654 C CA . ARG A 1 89 ? 44.701 5.297 54.335 1.00 30.69 94 ARG A CA 1
ATOM 655 C C . ARG A 1 89 ? 44.648 6.393 53.279 1.00 28.46 94 ARG A C 1
ATOM 656 O O . ARG A 1 89 ? 44.977 7.554 53.535 1.00 26.46 94 ARG A O 1
ATOM 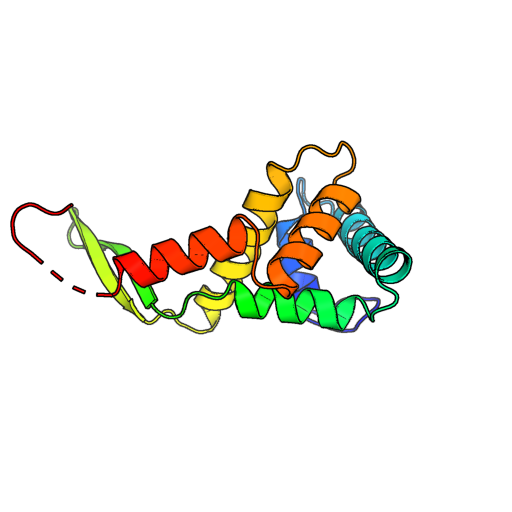664 N N . ARG A 1 90 ? 44.256 5.990 52.080 1.00 26.37 95 ARG A N 1
ATOM 665 C CA . ARG A 1 90 ? 44.160 6.909 50.967 1.00 26.21 95 ARG A CA 1
ATOM 666 C C . ARG A 1 90 ? 43.013 7.908 51.144 1.00 25.53 95 ARG A C 1
ATOM 667 O O . ARG A 1 90 ? 43.061 9.003 50.588 1.00 25.58 95 ARG A O 1
ATOM 675 N N . GLN A 1 91 ? 41.991 7.544 51.914 1.00 25.10 96 GLN A N 1
ATOM 676 C CA . GLN A 1 91 ? 40.871 8.456 52.149 1.00 25.30 96 GLN A CA 1
ATOM 677 C C . GLN A 1 91 ? 41.376 9.691 52.883 1.00 25.90 96 GLN A C 1
ATOM 678 O O . GLN A 1 91 ? 41.004 10.828 52.567 1.00 25.32 96 GLN A O 1
ATOM 684 N N . GLN A 1 92 ? 42.261 9.453 53.845 1.00 26.75 97 GLN A N 1
ATOM 685 C CA . GLN A 1 92 ? 42.845 10.516 54.650 1.00 27.52 97 GLN A CA 1
ATOM 686 C C . GLN A 1 92 ? 43.844 11.368 53.875 1.00 27.44 97 GLN A C 1
ATOM 687 O O . GLN A 1 92 ? 43.850 12.595 54.021 1.00 28.47 97 GLN A O 1
ATOM 693 N N . SER A 1 93 ? 44.706 10.721 53.086 1.00 25.90 98 SER A N 1
ATOM 694 C CA . SER A 1 93 ? 45.692 11.440 52.289 1.00 24.95 98 SER A CA 1
ATOM 695 C C . SER A 1 93 ? 44.973 12.308 51.261 1.00 23.58 98 SER A C 1
ATOM 696 O O . SER A 1 93 ? 45.342 13.457 51.046 1.00 23.56 98 SER A O 1
ATOM 699 N N . LEU A 1 94 ? 43.941 11.762 50.628 1.00 22.59 99 LEU A N 1
ATOM 700 C CA . LEU A 1 94 ? 43.188 12.532 49.649 1.00 22.52 99 LEU A CA 1
ATOM 701 C C . LEU A 1 94 ? 42.441 13.682 50.321 1.00 22.06 99 LEU A C 1
ATOM 702 O O . LEU A 1 94 ? 42.489 14.805 49.831 1.00 22.68 99 LEU A O 1
ATOM 707 N N . ALA A 1 95 ? 41.811 13.411 51.468 1.00 22.57 100 ALA A N 1
ATOM 708 C CA . ALA A 1 95 ? 41.066 14.432 52.226 1.00 21.52 100 ALA A CA 1
ATOM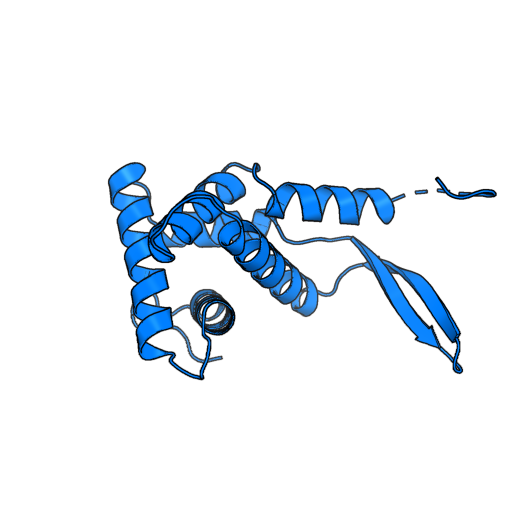 709 C C . ALA A 1 95 ? 41.956 15.611 52.622 1.00 22.26 100 ALA A C 1
ATOM 710 O O . ALA A 1 95 ? 41.593 16.765 52.396 1.00 21.98 100 ALA A O 1
ATOM 712 N N . LEU A 1 96 ? 43.126 15.316 53.190 1.00 22.82 101 LEU A N 1
ATOM 713 C CA . LEU A 1 96 ? 44.068 16.358 53.605 1.00 23.02 101 LEU A CA 1
ATOM 714 C C . LEU A 1 96 ? 44.643 17.112 52.404 1.00 22.62 101 LEU A C 1
ATOM 715 O O . LEU A 1 96 ? 44.773 18.333 52.437 1.00 23.13 101 LEU A O 1
ATOM 720 N N . ARG A 1 97 ? 44.937 16.383 51.330 1.00 23.26 102 ARG A N 1
ATOM 721 C CA . ARG A 1 97 ? 45.473 16.978 50.107 1.00 22.14 102 ARG A CA 1
ATOM 722 C C . ARG A 1 97 ? 44.510 18.024 49.555 1.00 23.49 102 ARG A C 1
ATOM 723 O O . ARG A 1 97 ? 44.878 19.183 49.385 1.00 23.29 102 ARG A O 1
ATOM 731 N N . TRP A 1 98 ? 43.259 17.617 49.340 1.00 23.88 103 TRP A N 1
ATOM 732 C CA . TRP A 1 98 ? 42.221 18.496 48.805 1.00 22.26 103 TRP A CA 1
ATOM 733 C C . TRP A 1 98 ? 41.913 19.676 49.714 1.00 22.61 103 TRP A C 1
ATOM 734 O O . TRP A 1 98 ? 41.626 20.771 49.230 1.00 23.39 103 TRP A O 1
ATOM 745 N N . LEU A 1 99 ? 41.960 19.466 51.029 1.00 22.53 104 LEU A N 1
ATOM 746 C CA . LEU A 1 99 ? 41.712 20.568 51.954 1.00 22.96 104 LEU A CA 1
ATOM 747 C C . LEU A 1 99 ? 42.783 21.648 51.746 1.00 23.52 104 LEU A C 1
ATOM 748 O O . LEU A 1 99 ? 42.464 22.817 51.535 1.00 22.72 104 LEU A O 1
ATOM 753 N N . VAL A 1 100 ? 44.047 21.227 51.747 1.00 24.53 105 VAL A N 1
ATOM 754 C CA . VAL A 1 100 ? 45.176 22.139 51.556 1.00 24.29 105 VAL A CA 1
ATOM 755 C C . VAL A 1 100 ? 45.179 22.780 50.167 1.00 23.02 105 VAL A C 1
ATOM 756 O O . VAL A 1 100 ? 45.470 23.966 50.034 1.00 23.46 105 VAL A O 1
ATOM 760 N N . GLN A 1 101 ? 44.840 22.000 49.142 1.00 22.90 106 GLN A N 1
ATOM 761 C CA . GLN A 1 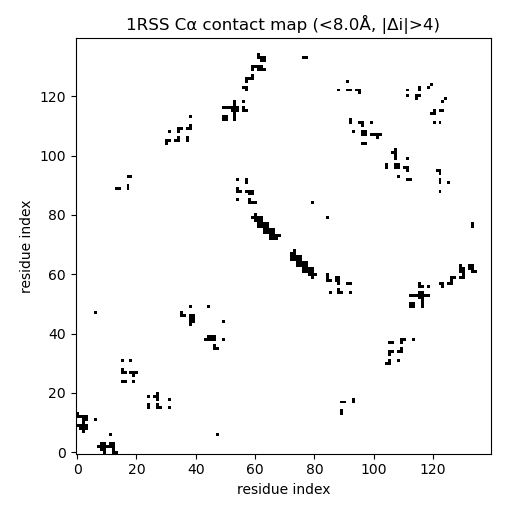101 ? 44.797 22.502 47.766 1.00 24.24 106 GLN A CA 1
ATOM 762 C C . GLN A 1 101 ? 43.744 23.579 47.589 1.00 23.82 106 GLN A C 1
ATOM 763 O O . GLN A 1 101 ? 43.959 24.531 46.852 1.00 23.81 106 GLN A O 1
ATOM 769 N N . ALA A 1 102 ? 42.604 23.419 48.256 1.00 22.23 107 ALA A N 1
ATOM 770 C CA . ALA A 1 102 ? 41.517 24.391 48.172 1.00 21.37 107 ALA A CA 1
ATOM 771 C C . ALA A 1 102 ? 41.857 25.650 48.978 1.00 21.46 107 ALA A C 1
ATOM 772 O O . ALA A 1 102 ? 41.691 26.782 48.507 1.00 21.25 107 ALA A O 1
ATOM 774 N N . ALA A 1 103 ? 42.355 25.446 50.194 1.00 21.33 108 ALA A N 1
ATOM 775 C CA . ALA A 1 103 ? 42.711 26.564 51.052 1.00 20.41 108 ALA A CA 1
ATOM 776 C C . ALA A 1 103 ? 43.798 27.380 50.372 1.00 21.17 108 ALA A C 1
ATOM 777 O O . ALA A 1 103 ? 43.815 28.605 50.476 1.00 21.74 108 ALA A O 1
ATOM 779 N N . ASN A 1 104 ? 44.661 26.691 49.628 1.00 22.41 109 ASN A N 1
ATOM 780 C CA . ASN A 1 104 ? 45.762 27.320 48.919 1.00 25.80 109 ASN A CA 1
ATOM 781 C C . ASN A 1 104 ? 45.301 28.301 47.846 1.00 26.20 109 ASN A C 1
ATOM 782 O O . ASN A 1 104 ? 46.072 29.157 47.401 1.00 24.98 109 ASN A O 1
ATOM 787 N N . GLN A 1 105 ? 44.052 28.154 47.407 1.00 26.11 110 GLN A N 1
ATOM 788 C CA . GLN A 1 105 ? 43.498 29.042 46.386 1.00 25.66 110 GLN A CA 1
ATOM 789 C C . GLN A 1 105 ? 42.441 29.994 46.936 1.00 24.14 110 GLN A C 1
ATOM 790 O O . GLN A 1 105 ? 41.699 30.620 46.191 1.00 22.62 110 GLN A O 1
ATOM 796 N N . ARG A 1 106 ? 42.364 30.077 48.259 1.00 24.08 111 ARG A N 1
ATOM 797 C CA . ARG A 1 106 ? 41.435 30.983 48.920 1.00 24.33 111 ARG A CA 1
ATOM 798 C C . ARG A 1 106 ? 42.014 32.391 48.760 1.00 25.11 111 ARG A C 1
ATOM 799 O O . ARG A 1 106 ? 43.230 32.561 48.671 1.00 24.53 111 ARG A O 1
ATOM 807 N N . PRO A 1 107 ? 41.147 33.413 48.692 1.00 26.01 112 PRO A N 1
ATOM 808 C CA . PRO A 1 107 ? 41.589 34.805 48.527 1.00 26.64 112 PRO A CA 1
ATOM 809 C C . PRO A 1 107 ? 42.322 35.541 49.669 1.00 26.52 112 PRO A C 1
ATOM 810 O O . PRO A 1 107 ? 42.992 36.542 49.418 1.00 27.27 112 PRO A O 1
ATOM 814 N N . GLU A 1 108 ? 42.258 35.029 50.893 1.00 26.61 113 GLU A N 1
ATOM 815 C CA . GLU A 1 108 ? 42.908 35.698 52.022 1.00 27.69 113 GLU A CA 1
ATOM 816 C C . GLU A 1 108 ? 44.437 35.684 52.012 1.00 26.63 113 GLU A C 1
ATOM 817 O O . GLU A 1 108 ? 45.065 34.759 51.502 1.00 26.60 113 GLU A O 1
ATOM 823 N N . ARG A 1 109 ? 45.022 36.721 52.598 1.00 27.73 114 ARG A N 1
ATOM 824 C CA . ARG A 1 109 ? 46.474 36.866 52.656 1.00 30.51 114 ARG A CA 1
ATOM 825 C C . ARG A 1 109 ? 47.158 35.924 53.638 1.00 29.28 114 ARG A C 1
ATOM 826 O O . ARG A 1 109 ? 48.223 35.394 53.349 1.00 28.67 114 ARG A O 1
ATOM 834 N N . ARG A 1 110 ? 46.555 35.742 54.808 1.00 29.90 115 ARG A N 1
ATOM 835 C CA . ARG A 1 110 ? 47.109 34.864 55.836 1.00 31.30 115 ARG A CA 1
ATOM 836 C C . ARG A 1 110 ? 46.729 33.410 55.579 1.00 30.58 115 ARG A C 1
ATOM 837 O O . ARG A 1 110 ? 45.562 33.108 55.319 1.00 28.89 115 ARG A O 1
ATOM 845 N N . ALA A 1 111 ? 47.711 32.519 55.684 1.00 28.91 116 ALA A N 1
ATOM 846 C CA . ALA A 1 111 ? 47.489 31.092 55.476 1.00 28.77 116 ALA A CA 1
ATOM 847 C C . ALA A 1 111 ? 46.531 30.533 56.524 1.00 29.31 116 ALA A C 1
ATOM 848 O O . ALA A 1 111 ? 45.674 29.707 56.215 1.00 30.41 116 ALA A O 1
ATOM 850 N N . ALA A 1 112 ? 46.673 30.998 57.760 1.00 27.47 117 ALA A N 1
ATOM 851 C CA . ALA A 1 112 ? 45.814 30.551 58.847 1.00 26.61 117 ALA A CA 1
ATOM 852 C C . ALA A 1 112 ? 44.355 30.899 58.576 1.00 24.62 117 ALA A C 1
ATOM 853 O O . ALA A 1 112 ? 43.459 30.139 58.921 1.00 23.78 117 ALA A O 1
ATOM 855 N N . VAL A 1 113 ? 44.126 32.051 57.955 1.00 23.68 118 VAL A N 1
ATOM 856 C CA . VAL A 1 113 ? 42.777 32.490 57.634 1.00 23.40 118 VAL A CA 1
ATOM 857 C C . VAL A 1 113 ? 42.194 31.662 56.480 1.00 24.37 118 VAL A C 1
ATOM 858 O O . VAL A 1 113 ? 41.026 31.285 56.512 1.00 24.23 118 VAL A O 1
ATOM 862 N N . ARG A 1 114 ? 43.018 31.360 55.477 1.00 24.85 119 ARG A N 1
ATOM 863 C CA . ARG A 1 114 ? 42.590 30.565 54.321 1.00 22.82 119 ARG A CA 1
ATOM 864 C C . ARG A 1 114 ? 42.217 29.166 54.801 1.00 23.46 119 ARG A C 1
ATOM 865 O O . ARG A 1 114 ? 41.221 28.585 54.369 1.00 21.54 119 ARG A O 1
ATOM 873 N N . ILE A 1 115 ? 43.037 28.628 55.696 1.00 22.93 120 ILE A N 1
ATOM 874 C CA . ILE A 1 115 ? 42.799 27.303 56.258 1.00 24.30 120 ILE A CA 1
ATOM 875 C C . ILE A 1 115 ? 41.529 27.269 57.114 1.00 23.65 120 ILE A C 1
ATOM 876 O O . ILE A 1 115 ? 40.715 26.356 56.971 1.00 24.50 120 ILE A O 1
ATOM 881 N N . ALA A 1 116 ? 41.350 28.267 57.983 1.00 22.23 121 ALA A N 1
ATOM 882 C CA . ALA A 1 116 ? 40.169 28.333 58.849 1.00 21.19 121 ALA A CA 1
ATOM 883 C C . ALA A 1 116 ? 38.893 28.404 58.028 1.00 20.99 121 ALA A C 1
ATOM 884 O O . ALA A 1 116 ? 37.920 27.720 58.332 1.00 20.19 121 ALA A O 1
ATOM 886 N N . HIS A 1 117 ? 38.925 29.202 56.964 1.00 20.69 122 HIS A N 1
ATOM 887 C CA . HIS A 1 117 ? 37.771 29.382 56.088 1.00 21.55 122 HIS A CA 1
ATOM 888 C C . HIS A 1 117 ? 37.427 28.134 55.265 1.00 21.43 122 HIS A C 1
ATOM 889 O O . HIS A 1 117 ? 36.250 27.857 55.001 1.00 20.28 122 HIS A O 1
ATOM 896 N N . GLU A 1 118 ? 38.452 27.381 54.866 1.00 20.80 123 GLU A N 1
ATOM 897 C CA . GLU A 1 118 ? 38.232 26.159 54.100 1.00 20.91 123 GLU A CA 1
ATOM 898 C C . GLU A 1 118 ? 37.683 25.073 55.021 1.00 21.18 123 GLU A C 1
ATOM 899 O O . GLU A 1 118 ? 36.782 24.342 54.635 1.00 21.03 123 GLU A O 1
ATOM 905 N N . LEU A 1 119 ? 38.231 24.985 56.235 1.00 20.08 124 LEU A N 1
ATOM 906 C CA . LEU A 1 119 ? 37.797 24.000 57.230 1.00 18.34 124 LEU A CA 1
ATOM 907 C C . LEU A 1 119 ? 36.346 24.213 57.651 1.00 17.54 124 LEU A C 1
ATOM 908 O O . LEU A 1 119 ? 35.577 23.258 57.758 1.00 16.00 124 LEU A O 1
ATOM 913 N N . MET A 1 120 ? 35.971 25.466 57.882 1.00 16.72 125 MET A N 1
ATOM 914 C CA . MET A 1 120 ? 34.603 25.770 58.280 1.00 18.47 125 MET A CA 1
ATOM 915 C C . MET A 1 120 ? 33.619 25.422 57.158 1.00 19.08 125 MET A C 1
ATOM 916 O O . MET A 1 120 ? 32.555 24.863 57.407 1.00 18.66 125 MET A O 1
ATOM 921 N N . ASP A 1 121 ? 34.000 25.699 55.916 1.00 18.88 126 ASP A N 1
ATOM 922 C CA . ASP A 1 121 ? 33.137 25.376 54.789 1.00 18.78 126 ASP A CA 1
ATOM 923 C C . ASP A 1 121 ? 32.953 23.879 54.680 1.00 18.23 126 ASP A C 1
ATOM 924 O O . ASP A 1 121 ? 31.826 23.392 54.655 1.00 16.99 126 ASP A O 1
ATOM 929 N N . ALA A 1 122 ? 34.067 23.153 54.655 1.00 18.03 127 ALA A N 1
ATOM 930 C CA . ALA A 1 122 ? 34.036 21.697 54.532 1.00 19.93 127 ALA A CA 1
ATOM 931 C C . ALA A 1 122 ? 33.229 21.012 55.646 1.00 21.47 127 ALA A C 1
ATOM 932 O O . ALA A 1 122 ? 32.482 20.059 55.377 1.00 20.44 127 ALA A O 1
ATOM 934 N N . ALA A 1 123 ? 33.356 21.516 56.877 1.00 20.61 128 ALA A N 1
ATOM 935 C CA . ALA A 1 123 ? 32.632 20.952 58.018 1.00 20.15 128 ALA A CA 1
ATOM 936 C C . ALA A 1 123 ? 31.130 21.125 57.833 1.00 18.45 128 ALA A C 1
ATOM 937 O O . ALA A 1 123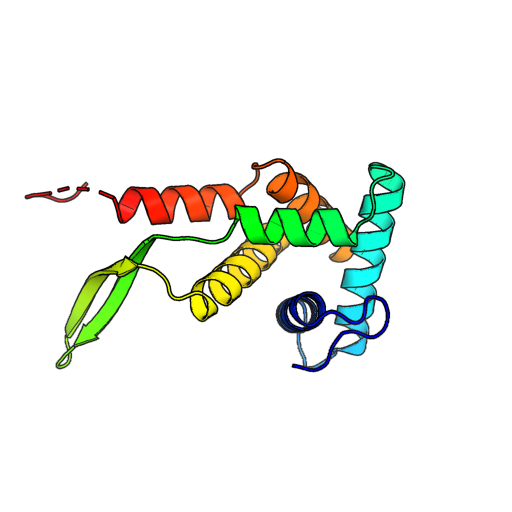 ? 30.353 20.334 58.358 1.00 18.16 128 ALA A O 1
ATOM 939 N N . GLU A 1 124 ? 30.742 22.160 57.086 1.00 18.58 129 GLU A N 1
ATOM 940 C CA . GLU A 1 124 ? 29.339 22.437 56.783 1.00 19.17 129 GLU A CA 1
ATOM 941 C C . GLU A 1 124 ? 28.925 21.752 55.477 1.00 20.52 129 GLU A C 1
ATOM 942 O O . GLU A 1 124 ? 27.810 21.946 54.986 1.00 21.35 129 GLU A O 1
ATOM 948 N N . GLY A 1 125 ? 29.837 20.962 54.912 1.00 21.76 130 GLY A N 1
ATOM 949 C CA . GLY A 1 125 ? 29.568 20.239 53.677 1.00 21.09 130 GLY A CA 1
ATOM 950 C C . GLY A 1 125 ? 29.640 21.061 52.403 1.00 23.30 130 GLY A C 1
ATOM 951 O O . GLY A 1 125 ? 29.033 20.686 51.403 1.00 24.56 130 GLY A O 1
ATOM 952 N N . LYS A 1 126 ? 30.374 22.172 52.425 1.00 22.64 131 LYS A N 1
ATOM 953 C CA . LYS A 1 126 ? 30.508 23.032 51.242 1.00 24.15 131 LYS A CA 1
ATOM 954 C C . LYS A 1 126 ? 31.985 23.348 50.938 1.00 23.57 131 LYS A C 1
ATOM 955 O O . LYS A 1 126 ? 32.887 22.932 51.676 1.00 21.02 131 LYS A O 1
ATOM 961 N N . GLY A 1 127 ? 32.230 24.066 49.844 1.00 21.99 132 GLY A N 1
ATOM 962 C CA . GLY A 1 127 ? 33.596 24.410 49.482 1.00 20.51 132 GLY A CA 1
ATOM 963 C C . GLY A 1 127 ? 34.154 23.529 48.380 1.00 20.87 132 GLY A C 1
ATOM 964 O O . GLY A 1 127 ? 33.534 22.528 48.006 1.00 19.37 132 GLY A O 1
ATOM 965 N N . GLY A 1 128 ? 35.336 23.896 47.878 1.00 20.90 133 GLY A N 1
ATOM 966 C CA . GLY A 1 128 ? 35.983 23.169 46.796 1.00 17.97 133 GLY A CA 1
ATOM 967 C C . GLY A 1 128 ? 36.528 21.798 47.137 1.00 18.32 133 GLY A C 1
ATOM 968 O O . GLY A 1 128 ? 36.601 20.932 46.267 1.00 18.36 133 GLY A O 1
ATOM 969 N N . ALA A 1 129 ? 36.964 21.601 48.379 1.00 17.85 134 ALA A N 1
ATOM 970 C CA . ALA A 1 129 ? 37.484 20.293 48.779 1.00 17.46 134 ALA A CA 1
ATOM 971 C C . ALA A 1 129 ? 36.344 19.280 48.753 1.00 18.34 134 ALA A C 1
ATOM 972 O O . ALA A 1 129 ? 36.489 18.192 48.193 1.00 19.78 134 ALA A O 1
ATOM 974 N N . VAL A 1 130 ? 35.207 19.658 49.342 1.00 18.51 135 VAL A N 1
ATOM 975 C CA . VAL A 1 130 ? 34.024 18.804 49.369 1.00 18.26 135 VAL A CA 1
ATOM 976 C C . VAL A 1 130 ? 33.515 18.562 47.946 1.00 19.74 135 VAL A C 1
ATOM 977 O O . VAL A 1 130 ? 33.152 17.442 47.604 1.00 22.68 135 VAL A O 1
ATOM 981 N N . LYS A 1 131 ? 33.540 19.599 47.113 1.00 19.70 136 LYS A N 1
ATOM 982 C CA . LYS A 1 131 ? 33.102 19.501 45.727 1.00 21.36 136 LYS A CA 1
ATOM 983 C C . LYS A 1 131 ? 33.982 18.508 44.965 1.00 22.36 136 LYS A C 1
ATOM 984 O O . LYS A 1 131 ? 33.486 17.728 44.150 1.00 22.48 136 LYS A O 1
ATOM 990 N N . LYS A 1 132 ? 35.286 18.546 45.226 1.00 22.11 137 LYS A N 1
ATOM 991 C CA . LYS A 1 132 ? 36.230 17.636 44.575 1.00 22.74 137 LYS A CA 1
ATOM 992 C C . LYS A 1 132 ? 35.861 16.200 44.925 1.00 22.61 137 LYS A C 1
ATOM 993 O O . LYS A 1 132 ? 35.760 15.350 44.047 1.00 22.41 137 LYS A O 1
ATOM 999 N N . LYS A 1 133 ? 35.629 15.951 46.211 1.00 23.59 138 LYS A N 1
ATOM 1000 C CA . LYS A 1 133 ? 35.248 14.625 46.690 1.00 23.89 138 LYS A CA 1
ATOM 1001 C C . LYS A 1 133 ? 33.981 14.122 45.983 1.00 24.42 138 LYS A C 1
ATOM 1002 O O . LYS A 1 133 ? 33.905 12.957 45.578 1.00 23.06 138 LYS A O 1
ATOM 1008 N N . GLU A 1 134 ? 32.981 15.004 45.882 1.00 24.95 139 GLU A N 1
ATOM 1009 C CA . GLU A 1 134 ? 31.708 14.693 45.231 1.00 24.22 139 GLU A CA 1
ATOM 1010 C C . GLU A 1 134 ? 31.897 14.359 43.756 1.00 25.08 139 GLU A C 1
ATOM 1011 O O . GLU A 1 134 ? 31.308 13.403 43.264 1.00 25.36 139 GLU A O 1
ATOM 1017 N N . ASP A 1 135 ? 32.753 15.124 43.074 1.00 26.31 140 ASP A N 1
ATOM 1018 C CA . ASP A 1 135 ? 33.061 14.903 41.654 1.00 25.98 140 ASP A CA 1
ATOM 1019 C C . ASP A 1 135 ? 33.768 13.556 41.458 1.00 24.94 140 ASP A C 1
ATOM 1020 O O . ASP A 1 135 ? 33.451 12.810 40.540 1.00 23.94 140 ASP A O 1
ATOM 1025 N N . VAL A 1 136 ? 34.722 13.261 42.340 1.00 23.55 141 VAL A N 1
ATOM 1026 C CA . VAL A 1 136 ? 35.477 12.013 42.306 1.00 23.03 141 VAL A CA 1
ATOM 1027 C C . VAL A 1 136 ? 34.562 10.797 42.505 1.00 23.63 141 VAL A C 1
ATOM 1028 O O . VAL A 1 136 ? 34.656 9.815 41.771 1.00 23.12 141 VAL A O 1
ATOM 1032 N N . GLU A 1 137 ? 33.667 10.862 43.483 1.00 24.71 142 GLU A N 1
ATOM 1033 C CA . GLU A 1 137 ? 32.742 9.755 43.717 1.00 28.02 142 GLU A CA 1
ATOM 1034 C C . GLU A 1 137 ? 31.723 9.632 42.582 1.00 31.02 142 GLU A C 1
ATOM 1035 O O . GLU A 1 137 ? 31.290 8.530 42.243 1.00 31.59 142 GLU A O 1
ATOM 1041 N N . ARG A 1 138 ? 31.344 10.769 42.003 1.00 33.52 143 ARG A N 1
ATOM 1042 C CA . ARG A 1 138 ? 30.390 10.801 40.905 1.00 36.89 143 ARG A CA 1
ATOM 1043 C C . ARG A 1 138 ? 30.986 10.132 39.682 1.00 39.38 143 ARG A C 1
ATOM 1044 O O . ARG A 1 138 ? 30.310 9.366 38.997 1.00 38.66 143 ARG A O 1
ATOM 1052 N N . MET A 1 139 ? 32.260 10.414 39.425 1.00 43.94 144 MET A N 1
ATOM 1053 C CA . MET A 1 139 ? 32.972 9.829 38.294 1.00 47.79 144 MET A CA 1
ATOM 1054 C C . MET A 1 139 ? 33.082 8.324 38.476 1.00 49.16 144 MET A C 1
ATOM 1055 O O . MET A 1 139 ? 32.911 7.568 37.526 1.00 52.31 144 MET A O 1
ATOM 1060 N N . ALA A 1 140 ? 33.351 7.896 39.705 1.00 48.91 145 ALA A N 1
ATOM 1061 C CA . ALA A 1 140 ? 33.498 6.482 40.008 1.00 50.59 145 ALA A CA 1
ATOM 1062 C C . ALA A 1 140 ? 32.183 5.710 39.993 1.00 53.37 145 ALA A C 1
ATOM 1063 O O . ALA A 1 140 ? 32.171 4.495 39.804 1.00 53.67 145 ALA A O 1
ATOM 1065 N N . GLU A 1 141 ? 31.079 6.418 40.193 1.00 56.74 146 GLU A N 1
ATOM 1066 C CA . GLU A 1 141 ? 29.763 5.792 40.223 1.00 61.22 146 GLU A CA 1
ATOM 1067 C C . GLU A 1 141 ? 28.879 6.339 39.110 1.00 62.24 146 GLU A C 1
ATOM 1068 O O . GLU A 1 141 ? 28.950 5.788 37.992 1.00 62.33 146 GLU A O 1
ATOM 1074 N N . ALA A 1 147 ? 30.415 2.795 29.562 1.00 73.99 152 ALA A N 1
ATOM 1075 C CA . ALA A 1 147 ? 29.748 3.523 28.455 1.00 72.26 152 ALA A CA 1
ATOM 1076 C C . ALA A 1 147 ? 30.492 3.306 27.144 1.00 71.63 152 ALA A C 1
ATOM 1077 O O . ALA A 1 147 ? 31.347 2.424 27.039 1.00 70.55 152 ALA A O 1
ATOM 1079 N N . HIS A 1 148 ? 30.110 4.066 26.124 1.00 71.77 153 HIS A N 1
ATOM 1080 C CA . HIS A 1 148 ? 30.775 3.996 24.829 1.00 71.62 153 HIS A CA 1
ATOM 1081 C C . HIS A 1 148 ? 31.679 5.217 24.780 1.00 70.94 153 HIS A C 1
ATOM 1082 O O . HIS A 1 148 ? 32.781 5.202 25.332 1.00 70.94 153 HIS A O 1
ATOM 1089 N N . TYR A 1 149 ? 31.212 6.287 24.131 1.00 69.28 154 TYR A N 1
ATOM 1090 C CA . TYR A 1 149 ? 31.985 7.521 24.102 1.00 68.07 154 TYR A CA 1
ATOM 1091 C C . TYR A 1 149 ? 31.834 8.033 25.517 1.00 66.58 154 TYR A C 1
ATOM 1092 O O . TYR A 1 149 ? 30.717 8.262 25.960 1.00 65.90 154 TYR A O 1
ATOM 1101 N N . ARG A 1 150 ? 32.935 8.162 26.251 1.00 65.64 155 ARG A N 1
ATOM 1102 C CA . ARG A 1 150 ? 32.753 8.631 27.606 1.00 64.38 155 ARG A CA 1
ATOM 1103 C C . ARG A 1 150 ? 32.656 10.136 27.718 1.00 62.62 155 ARG A C 1
ATOM 1104 O O . ARG A 1 150 ? 33.315 10.878 26.996 1.00 60.48 155 ARG A O 1
ATOM 1112 N N . TRP A 1 151 ? 31.701 10.552 28.548 1.00 61.85 156 TRP A N 1
ATOM 1113 C CA . TRP A 1 151 ? 31.386 11.961 28.787 1.00 60.83 156 TRP A CA 1
ATOM 1114 C C . TRP A 1 151 ? 31.824 12.398 30.186 1.00 62.14 156 TRP A C 1
ATOM 1115 O O . TRP A 1 151 ? 32.032 13.620 30.404 1.00 63.47 156 TRP A O 1
#

Nearest PDB structures (foldseek):
  1dv4-assembly1_G  TM=1.008E+00  e=5.888E-23  Thermus thermophilus
  5lmq-assembly1_G  TM=9.139E-01  e=4.896E-20  Thermus thermophilus HB8
  1hus-assembly1_A  TM=9.374E-01  e=2.351E-15  Geobacillus stearothermophilus
  7p7u-assembly1_h  TM=9.436E-01  e=1.942E-14  Enterococcus faecalis
  8buu-assembly1_g  TM=9.043E-01  e=1.837E-14  Bacillus subtilis subsp. subtilis str. 168

Sequence (140 aa):
LQPDLVYGDVLVTAFINKIMRDGKKNLAARIFYDACKIIQEKTGQEPLKVFKQAVENVKPRMEVRSRRVGGANYQVPMEVSPRRQQSLALRWLVQAANQRPERRAAVRIAHELMDAAEGKGGAVKKKEDVERMAEAHYRW

Organism: Thermus thermophilus (strain ATCC 27634 / DSM 579 / HB8) (NCBI:txid300852)